Protein AF-A0A1H3SN19-F1 (afdb_monomer)

Nearest PDB structures (foldseek):
  5cyb-assembly1_A-2  TM=7.075E-01  e=1.329E+00  Streptococcus pneumoniae
  3ge2-assembly1_A-2  TM=7.056E-01  e=1.409E+00  Streptococcus pneumoniae TIGR4
  6man-assembly1_A  TM=3.887E-01  e=1.329E+00  Rickettsia bellii RML369-C
  6man-assembly1_B  TM=3.877E-01  e=1.495E+00  Rickettsia bellii RML369-C
  7azl-assembly2_B  TM=3.719E-01  e=8.286E+00  Escherichia coli 2-427-07_S4_C3

Radius of gyration: 12.02 Å; Cα contacts (8 Å, |Δi|>4): 136; chains: 1; bounding box: 25×26×32 Å

Mean predicted aligned error: 6.19 Å

Foldseek 3Di:
DAPPVPPPDPQWDWDDQPNWTWTWGDDQFKIWIWTPQDPPDIDIFIFGHPGCVVPRVVVSSVVVNVVSVVDVSD

Secondary structure (DSSP, 8-state):
--SSTT---TT-EEEEETTEEEEEEE-SSEEEEEEE-SSS-EEEEEEE-SSSSS-HHHHHHHHHHHHHHH-TT-

Sequence (74 aa):
MQKFADARKSSVQMIDISGYPTAQVGNKTNCLLALDVSDQGSLYVNTVAPSGNPNPCDLSKQFAEAALKNLPNA

Structure (mmCIF, N/CA/C/O backbone):
data_AF-A0A1H3SN19-F1
#
_entry.id   AF-A0A1H3SN19-F1
#
loop_
_atom_site.group_PDB
_atom_site.id
_atom_site.type_symbol
_atom_site.label_atom_id
_atom_site.label_alt_id
_atom_site.label_comp_id
_atom_site.label_asym_id
_atom_site.label_entity_id
_atom_site.label_seq_id
_atom_site.pdbx_PDB_ins_code
_atom_site.Cartn_x
_atom_site.Cartn_y
_atom_site.Cartn_z
_atom_site.occupancy
_atom_site.B_iso_or_equiv
_atom_site.auth_seq_id
_atom_site.auth_comp_id
_atom_site.auth_asym_id
_atom_site.auth_atom_id
_atom_site.pdbx_PDB_model_num
ATOM 1 N N . MET A 1 1 ? -7.198 -4.087 14.857 1.00 48.72 1 MET A N 1
ATOM 2 C CA . MET A 1 1 ? -6.693 -5.480 14.6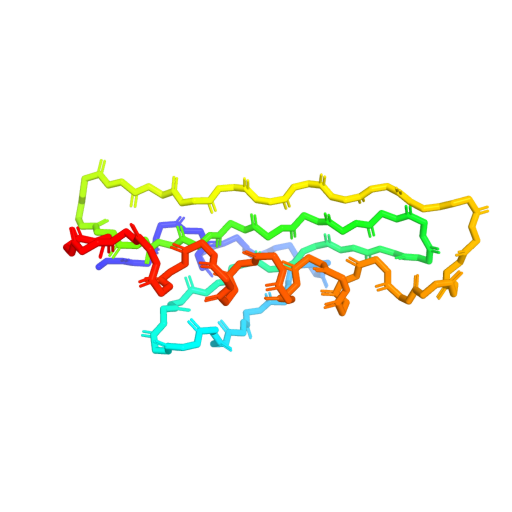88 1.00 48.72 1 MET A CA 1
ATOM 3 C C . MET A 1 1 ? -5.757 -5.526 13.483 1.00 48.72 1 MET A C 1
ATOM 5 O O . MET A 1 1 ? -5.982 -4.742 12.579 1.00 48.72 1 MET A O 1
ATOM 9 N N . GLN A 1 2 ? -4.743 -6.402 13.457 1.00 58.22 2 GLN A N 1
ATOM 10 C CA . GLN A 1 2 ? -3.741 -6.495 12.378 1.00 58.22 2 GLN A CA 1
ATOM 11 C C . G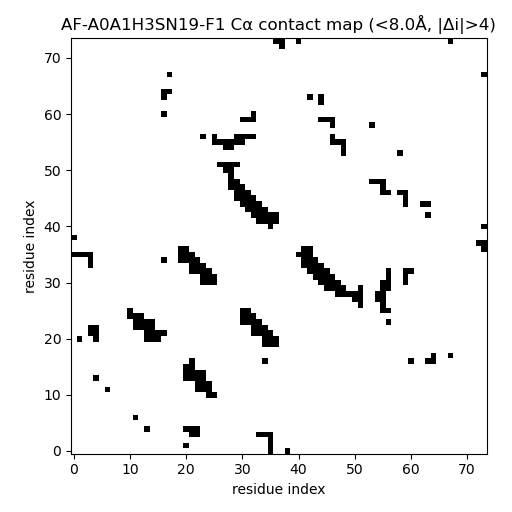LN A 1 2 ? -3.877 -7.849 11.659 1.00 58.22 2 GLN A C 1
ATOM 13 O O . GLN A 1 2 ? -3.239 -8.828 12.035 1.00 58.22 2 GLN A O 1
ATOM 18 N N . LYS A 1 3 ? -4.777 -7.947 10.675 1.00 61.97 3 LYS A N 1
ATOM 19 C CA . LYS A 1 3 ? -5.120 -9.237 10.039 1.00 61.97 3 LYS A CA 1
ATOM 20 C C . LYS A 1 3 ? -4.154 -9.608 8.913 1.00 61.97 3 LYS A C 1
ATOM 22 O O . LYS A 1 3 ? -3.924 -10.793 8.684 1.00 61.97 3 LYS A O 1
ATOM 27 N N . PHE A 1 4 ? -3.536 -8.623 8.258 1.00 59.34 4 PHE A N 1
ATOM 28 C CA . PHE A 1 4 ? -2.518 -8.869 7.223 1.00 59.34 4 PHE A CA 1
ATOM 29 C C . PHE A 1 4 ? -1.081 -8.884 7.751 1.00 59.34 4 PHE A C 1
ATOM 31 O O . PHE A 1 4 ? -0.190 -9.392 7.071 1.00 59.34 4 PHE A O 1
ATOM 38 N N . ALA A 1 5 ? -0.852 -8.378 8.968 1.00 52.88 5 ALA A N 1
ATOM 39 C CA . ALA A 1 5 ? 0.487 -8.266 9.547 1.00 52.88 5 ALA A CA 1
ATOM 40 C C . ALA A 1 5 ? 1.102 -9.573 10.041 1.00 52.88 5 ALA A C 1
ATOM 42 O O . ALA A 1 5 ? 2.316 -9.652 10.209 1.00 52.88 5 ALA A O 1
ATOM 43 N N . ASP A 1 6 ? 0.285 -10.607 10.228 1.00 51.66 6 ASP A N 1
ATOM 44 C CA . ASP A 1 6 ? 0.751 -11.928 10.655 1.00 51.66 6 ASP A CA 1
ATOM 45 C C . ASP A 1 6 ? 1.284 -12.799 9.500 1.00 51.66 6 ASP A C 1
ATOM 47 O O . ASP A 1 6 ? 1.684 -13.951 9.701 1.00 51.66 6 ASP A O 1
ATOM 51 N N . ALA A 1 7 ? 1.352 -12.273 8.272 1.00 53.41 7 ALA A N 1
ATOM 52 C CA . ALA A 1 7 ? 1.902 -12.992 7.129 1.00 53.41 7 ALA A CA 1
ATOM 53 C C . ALA A 1 7 ? 3.441 -13.069 7.199 1.00 53.41 7 ALA A C 1
ATOM 55 O O . ALA A 1 7 ? 4.152 -12.327 6.528 1.00 53.41 7 ALA A O 1
ATOM 56 N N . ARG A 1 8 ? 3.963 -14.030 7.976 1.00 49.41 8 ARG A N 1
ATOM 57 C CA . ARG A 1 8 ? 5.388 -14.422 8.090 1.00 49.41 8 ARG A CA 1
ATOM 58 C C . ARG A 1 8 ? 5.977 -15.016 6.792 1.00 49.41 8 ARG A C 1
ATOM 60 O O . ARG A 1 8 ? 6.614 -16.068 6.816 1.00 49.41 8 ARG A O 1
ATOM 67 N N . LYS A 1 9 ? 5.762 -14.385 5.638 1.00 57.66 9 LYS A N 1
ATOM 68 C CA . LYS A 1 9 ? 6.491 -14.684 4.397 1.00 57.66 9 LYS A CA 1
ATOM 69 C C . LYS A 1 9 ? 7.566 -13.617 4.217 1.00 57.66 9 LYS A C 1
ATOM 71 O O . LYS A 1 9 ? 7.277 -12.435 4.330 1.00 57.66 9 LYS A O 1
ATOM 76 N N . SER A 1 10 ? 8.794 -14.031 3.905 1.00 62.16 10 SER A N 1
ATOM 77 C CA . SER A 1 10 ? 9.977 -13.159 3.769 1.00 62.16 10 SER A CA 1
ATOM 78 C C . SER A 1 10 ? 9.829 -12.004 2.766 1.00 62.16 10 SER A C 1
ATOM 80 O O . SER A 1 10 ? 10.641 -11.085 2.771 1.00 62.16 10 SER A O 1
ATOM 82 N N . SER A 1 11 ? 8.808 -12.044 1.908 1.00 75.25 11 SER A N 1
ATOM 83 C CA . SER A 1 11 ? 8.502 -11.027 0.903 1.00 75.25 11 SER A CA 1
ATOM 84 C C . SER A 1 11 ? 7.469 -9.981 1.340 1.00 75.25 11 SER A C 1
ATOM 86 O O . SER A 1 11 ? 7.196 -9.069 0.564 1.00 75.25 11 SER A O 1
ATOM 88 N N . VAL A 1 12 ? 6.852 -10.128 2.520 1.00 85.81 12 VAL A N 1
ATOM 89 C CA . VAL A 1 12 ? 5.864 -9.174 3.048 1.00 85.81 12 VAL A CA 1
ATOM 90 C C . VAL A 1 12 ? 6.576 -8.167 3.942 1.00 85.81 12 VAL A C 1
ATOM 92 O O . VAL A 1 12 ? 7.235 -8.541 4.910 1.00 85.81 12 VAL A O 1
ATOM 95 N N . GLN A 1 13 ? 6.440 -6.886 3.618 1.00 89.75 13 GLN A N 1
ATOM 96 C CA . GLN A 1 13 ? 6.925 -5.781 4.437 1.00 89.75 13 GLN A CA 1
ATOM 97 C C . GLN A 1 13 ? 5.750 -5.132 5.156 1.00 89.75 13 GLN A C 1
ATOM 99 O O . GLN A 1 13 ? 4.748 -4.796 4.529 1.00 89.75 13 GLN A O 1
ATOM 104 N N . MET A 1 14 ? 5.887 -4.931 6.463 1.00 90.44 14 MET A N 1
ATOM 105 C CA . MET A 1 14 ? 4.912 -4.177 7.242 1.00 90.44 14 MET A CA 1
ATOM 106 C C . MET A 1 14 ? 5.313 -2.711 7.277 1.00 90.44 14 MET A C 1
ATOM 108 O O . MET A 1 14 ? 6.415 -2.383 7.714 1.00 90.44 14 MET A O 1
ATOM 112 N N . ILE A 1 15 ? 4.421 -1.847 6.805 1.00 92.62 15 ILE A N 1
ATOM 113 C CA . ILE A 1 15 ? 4.606 -0.396 6.772 1.00 92.62 15 ILE A CA 1
ATOM 114 C C . ILE A 1 15 ? 3.385 0.309 7.368 1.00 92.62 15 ILE A C 1
ATOM 116 O O . ILE A 1 15 ? 2.332 -0.300 7.567 1.00 92.62 15 ILE A O 1
ATOM 120 N N . ASP A 1 16 ? 3.537 1.602 7.636 1.00 91.56 16 ASP A N 1
ATOM 121 C CA . AS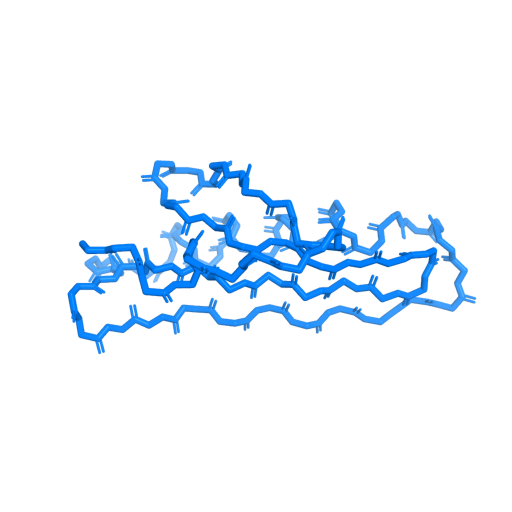P A 1 16 ? 2.442 2.496 8.007 1.00 91.56 16 ASP A CA 1
ATOM 122 C C . ASP A 1 16 ? 2.112 3.427 6.833 1.00 91.56 16 ASP A C 1
ATOM 124 O O . ASP A 1 16 ? 3.015 4.008 6.214 1.00 91.56 16 ASP A O 1
ATOM 128 N N . ILE A 1 17 ? 0.821 3.557 6.518 1.00 92.25 17 ILE A N 1
ATOM 129 C CA . ILE A 1 17 ? 0.315 4.550 5.568 1.00 92.25 17 ILE A CA 1
ATOM 130 C C . ILE A 1 17 ? -0.788 5.343 6.264 1.00 92.25 17 ILE A C 1
ATOM 132 O O . ILE A 1 17 ? -1.881 4.837 6.497 1.00 92.25 17 ILE A O 1
ATOM 136 N N . SER A 1 18 ? -0.487 6.602 6.591 1.00 89.88 18 SER A N 1
ATOM 137 C CA . SER A 1 18 ? -1.422 7.528 7.246 1.00 89.88 18 SER A CA 1
ATOM 138 C C . SER A 1 18 ? -2.008 6.998 8.567 1.00 89.88 18 SER A C 1
ATOM 140 O O . SER A 1 18 ? -3.165 7.275 8.870 1.00 89.88 18 SER A O 1
ATOM 142 N N . GLY A 1 19 ? -1.222 6.257 9.355 1.00 88.19 19 GLY A N 1
ATOM 143 C CA . GLY A 1 19 ? -1.657 5.674 10.629 1.00 88.19 19 GLY A CA 1
ATOM 144 C C . GLY A 1 19 ? -2.353 4.316 10.510 1.00 88.19 19 GLY A C 1
ATOM 145 O O . GLY A 1 19 ? -2.774 3.766 11.529 1.00 88.19 19 GLY A O 1
ATOM 146 N N . TYR A 1 20 ? -2.481 3.772 9.294 1.00 88.56 20 TYR A N 1
ATOM 147 C CA . TYR A 1 20 ? -3.086 2.467 9.049 1.00 88.56 20 TYR A CA 1
ATOM 148 C C . TYR A 1 20 ? -2.017 1.387 8.808 1.00 88.56 20 TYR A C 1
ATOM 150 O O . TYR A 1 20 ? -1.193 1.515 7.886 1.00 88.56 20 TYR A O 1
ATOM 158 N N . PRO A 1 21 ? -2.041 0.283 9.582 1.00 89.56 21 PRO A N 1
ATOM 159 C CA . PRO A 1 21 ? -1.165 -0.857 9.359 1.00 89.56 21 PRO A CA 1
ATOM 160 C C . PRO A 1 21 ? -1.346 -1.435 7.958 1.00 89.56 21 PRO A C 1
ATOM 162 O O . PRO A 1 21 ? -2.454 -1.790 7.552 1.00 89.56 21 PRO A O 1
ATOM 165 N N . THR A 1 22 ? -0.240 -1.564 7.231 1.00 92.62 22 THR A N 1
ATOM 166 C CA . THR A 1 22 ? -0.261 -1.964 5.825 1.00 92.62 22 THR A CA 1
ATOM 167 C C . THR A 1 22 ? 0.726 -3.090 5.559 1.00 92.62 22 THR A C 1
ATOM 169 O O . THR A 1 22 ? 1.920 -2.963 5.837 1.00 92.62 22 THR A O 1
ATOM 172 N N . ALA A 1 23 ? 0.243 -4.179 4.966 1.00 93.25 23 ALA A N 1
ATOM 173 C CA . ALA A 1 23 ? 1.096 -5.202 4.381 1.00 93.25 23 ALA A CA 1
ATOM 174 C C . ALA A 1 23 ? 1.426 -4.830 2.932 1.00 93.25 23 ALA A C 1
ATOM 176 O O . ALA A 1 23 ? 0.529 -4.619 2.115 1.00 93.25 23 ALA A O 1
ATOM 177 N N . GLN A 1 24 ? 2.715 -4.775 2.615 1.00 93.62 24 GLN A N 1
ATOM 178 C CA . GLN A 1 24 ? 3.244 -4.473 1.292 1.00 93.62 24 GLN A CA 1
ATOM 179 C C . GLN A 1 24 ? 3.951 -5.698 0.709 1.00 93.62 24 GLN A C 1
ATOM 181 O O . GLN A 1 24 ? 4.829 -6.286 1.343 1.00 93.62 24 GLN A O 1
ATOM 186 N N . VAL A 1 25 ? 3.618 -6.047 -0.532 1.00 92.88 25 VAL A N 1
ATOM 187 C CA . VAL A 1 25 ? 4.341 -7.045 -1.332 1.00 92.88 25 VAL A CA 1
ATOM 188 C C . VAL A 1 25 ? 4.516 -6.487 -2.731 1.00 92.88 25 VAL A C 1
ATOM 190 O O . VAL A 1 25 ? 3.537 -6.144 -3.382 1.00 92.88 25 VAL A O 1
ATOM 193 N N . GLY A 1 26 ? 5.743 -6.424 -3.233 1.00 90.75 26 GLY A N 1
ATOM 194 C CA . GLY A 1 26 ? 5.971 -5.879 -4.564 1.00 90.75 26 GLY A CA 1
ATOM 195 C C . GLY A 1 26 ? 7.338 -6.203 -5.133 1.00 90.75 26 GLY A C 1
ATOM 196 O O . GLY A 1 26 ? 8.230 -6.711 -4.451 1.00 90.75 26 GLY A O 1
ATOM 197 N N . ASN A 1 27 ? 7.482 -5.910 -6.417 1.00 89.62 27 ASN A N 1
ATOM 198 C CA . ASN A 1 27 ? 8.729 -5.995 -7.160 1.00 89.62 27 ASN A CA 1
ATOM 199 C C . ASN A 1 27 ? 8.848 -4.799 -8.126 1.00 89.62 27 ASN A C 1
ATOM 201 O O . ASN A 1 27 ? 8.124 -3.814 -8.027 1.00 89.62 27 ASN A O 1
ATOM 205 N N . LYS A 1 28 ? 9.767 -4.876 -9.095 1.00 89.75 28 LYS A N 1
ATOM 206 C CA . LYS A 1 28 ? 10.003 -3.803 -10.076 1.00 89.75 28 LYS A CA 1
ATOM 207 C C . LYS A 1 28 ? 8.842 -3.550 -11.050 1.00 89.75 28 LYS A C 1
ATOM 209 O O . LYS A 1 28 ? 8.963 -2.669 -11.879 1.00 89.75 28 LYS A O 1
ATOM 214 N N . THR A 1 29 ? 7.770 -4.327 -11.036 1.00 91.69 29 THR A N 1
ATOM 215 C CA . THR A 1 29 ? 6.672 -4.228 -12.020 1.00 91.69 29 THR A CA 1
ATOM 216 C C . THR A 1 29 ? 5.291 -4.268 -11.387 1.00 91.69 29 THR A C 1
ATOM 218 O O . THR A 1 29 ? 4.318 -3.891 -12.032 1.00 91.69 29 THR A O 1
ATOM 221 N N . ASN A 1 30 ? 5.186 -4.688 -10.125 1.00 92.69 30 ASN A N 1
ATOM 222 C CA . ASN A 1 30 ? 3.926 -4.708 -9.404 1.00 92.69 30 ASN A CA 1
ATOM 223 C C . ASN A 1 30 ? 4.097 -4.337 -7.932 1.00 92.69 30 ASN A C 1
ATOM 225 O O . ASN A 1 30 ? 5.181 -4.464 -7.361 1.00 92.69 30 ASN A O 1
ATOM 229 N N . CYS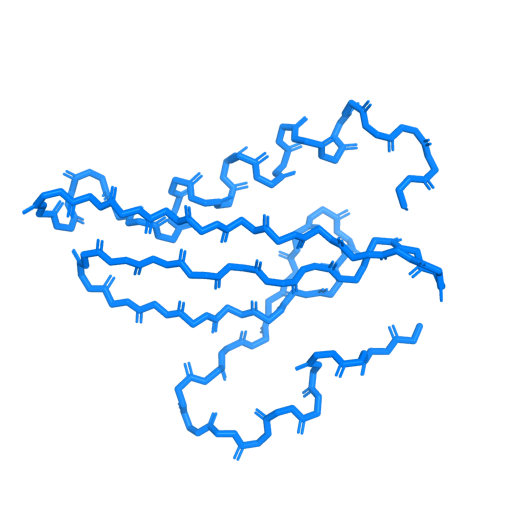 A 1 31 ? 3.011 -3.885 -7.320 1.00 94.56 31 CYS A N 1
ATOM 230 C CA . CYS A 1 31 ? 2.919 -3.774 -5.877 1.00 94.56 31 CYS A CA 1
ATOM 231 C C . CYS A 1 31 ? 1.484 -3.987 -5.419 1.00 94.56 31 CYS A C 1
ATOM 233 O O . CYS A 1 31 ? 0.545 -3.463 -6.017 1.00 94.56 31 CYS A O 1
ATOM 235 N N . LEU A 1 32 ? 1.347 -4.751 -4.346 1.00 95.56 32 LEU A N 1
ATOM 236 C CA . LEU A 1 32 ? 0.121 -4.967 -3.613 1.00 95.56 32 LEU A CA 1
ATOM 237 C C . LEU A 1 32 ? 0.271 -4.330 -2.233 1.00 95.56 32 LEU A C 1
ATOM 239 O O . LEU A 1 32 ? 1.215 -4.644 -1.502 1.00 95.56 32 LEU A O 1
ATOM 243 N N . LEU A 1 33 ? -0.693 -3.492 -1.876 1.00 95.75 33 LEU A N 1
ATOM 244 C CA . LEU A 1 33 ? -0.912 -3.018 -0.518 1.00 95.75 33 LEU A CA 1
ATOM 245 C C . LEU A 1 33 ? -2.229 -3.589 -0.001 1.00 95.75 33 LEU A C 1
ATOM 247 O O . LEU A 1 33 ? -3.245 -3.527 -0.695 1.00 95.75 33 LEU A O 1
ATOM 251 N N . ALA A 1 34 ? -2.205 -4.115 1.218 1.00 94.31 34 ALA A N 1
ATOM 252 C CA . ALA A 1 34 ? -3.391 -4.461 1.987 1.00 94.31 34 ALA A CA 1
ATOM 253 C C . ALA A 1 34 ? -3.372 -3.640 3.277 1.00 94.31 34 ALA A C 1
ATOM 255 O O . ALA A 1 34 ? -2.505 -3.848 4.129 1.00 94.31 34 ALA A O 1
ATOM 256 N N . LEU A 1 35 ? -4.290 -2.683 3.379 1.00 92.31 35 LEU A N 1
ATOM 257 C CA . LEU A 1 35 ? -4.432 -1.786 4.516 1.00 92.31 35 LEU A CA 1
ATOM 258 C C . LEU A 1 35 ? -5.637 -2.232 5.336 1.00 92.31 35 LEU A C 1
ATOM 260 O O . LEU A 1 35 ? -6.741 -2.348 4.800 1.00 92.31 35 LEU A O 1
ATOM 264 N N . ASP A 1 36 ? -5.433 -2.450 6.629 1.00 87.38 36 ASP A N 1
ATOM 265 C CA . ASP A 1 36 ? -6.538 -2.594 7.573 1.00 87.38 36 ASP A CA 1
ATOM 266 C C . ASP A 1 36 ? -7.042 -1.189 7.903 1.00 87.38 36 ASP A C 1
ATOM 268 O O . ASP A 1 36 ? -6.388 -0.471 8.658 1.00 87.38 36 ASP A O 1
ATOM 272 N N . VAL A 1 37 ? -8.159 -0.781 7.292 1.00 86.94 37 VAL A N 1
ATOM 273 C CA . VAL A 1 37 ? -8.705 0.567 7.485 1.00 86.94 37 VAL A CA 1
ATOM 274 C C . VAL A 1 37 ? -9.674 0.597 8.668 1.00 86.94 37 VAL A C 1
ATOM 276 O O . VAL A 1 37 ? -9.541 1.436 9.542 1.00 86.94 37 VAL A O 1
ATOM 279 N N . SER A 1 38 ? -10.532 -0.408 8.836 1.00 82.88 38 SER A N 1
ATOM 280 C CA . SER A 1 38 ? -11.419 -0.513 10.006 1.00 82.88 38 SER A CA 1
ATOM 281 C C . SER A 1 38 ? -11.447 -1.928 10.544 1.00 82.88 38 SER A C 1
ATOM 283 O O . SER A 1 38 ? -10.959 -2.878 9.934 1.00 82.88 38 SER A O 1
ATOM 285 N N . ASP A 1 39 ? -12.111 -2.107 11.685 1.00 75.19 39 ASP A N 1
ATOM 286 C CA . ASP A 1 39 ? -12.364 -3.436 12.242 1.00 75.19 39 ASP A CA 1
ATOM 287 C C . ASP A 1 39 ? -13.182 -4.344 11.297 1.00 75.19 39 ASP A C 1
ATOM 289 O O . ASP A 1 39 ? -13.152 -5.573 11.441 1.00 75.19 39 ASP A O 1
ATOM 293 N N . GLN A 1 40 ? -13.885 -3.757 10.318 1.00 77.56 40 GLN A N 1
ATOM 294 C CA . GLN A 1 40 ? -14.766 -4.453 9.374 1.00 77.56 40 GLN A CA 1
ATOM 295 C C . GLN A 1 40 ? -14.344 -4.331 7.902 1.00 77.56 40 GLN A C 1
ATOM 297 O O . GLN A 1 40 ? -14.967 -4.970 7.054 1.00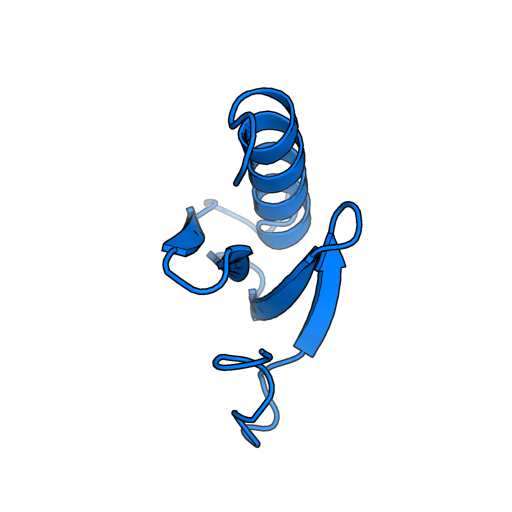 77.56 40 GLN A O 1
ATOM 302 N N . GLY A 1 41 ? -13.310 -3.549 7.586 1.00 81.69 41 GLY A N 1
ATOM 303 C CA . GLY A 1 41 ? -12.964 -3.208 6.211 1.00 81.69 41 GLY A CA 1
ATOM 304 C C . GLY A 1 41 ? -11.465 -3.111 5.972 1.00 81.69 41 GLY A C 1
ATOM 305 O O . GLY A 1 41 ? -10.697 -2.668 6.825 1.00 81.69 41 GLY A O 1
ATOM 306 N N . SER A 1 42 ? -11.057 -3.503 4.769 1.00 89.00 42 SER A N 1
ATOM 307 C CA . SER A 1 42 ? -9.668 -3.429 4.327 1.00 89.00 42 SER A CA 1
ATOM 308 C C . SER A 1 42 ? -9.609 -2.833 2.927 1.00 89.00 42 SER A C 1
ATOM 310 O O . SER A 1 42 ? -10.440 -3.150 2.073 1.00 89.00 42 SER A O 1
ATOM 312 N N . LEU A 1 43 ? -8.619 -1.978 2.687 1.00 91.00 43 LEU A N 1
ATOM 313 C CA . LEU A 1 43 ? -8.349 -1.400 1.378 1.00 91.00 43 LEU A CA 1
ATOM 314 C C . LEU A 1 43 ? -7.236 -2.196 0.696 1.00 91.00 43 LEU A C 1
ATOM 316 O O . LEU A 1 43 ? -6.144 -2.349 1.239 1.00 91.00 43 LEU A O 1
ATOM 320 N N . TYR A 1 44 ? -7.509 -2.658 -0.522 1.00 93.25 44 TYR A N 1
ATOM 321 C CA . TYR A 1 44 ? -6.523 -3.318 -1.367 1.00 93.25 44 TYR A CA 1
ATOM 322 C C . TYR A 1 44 ? -6.162 -2.434 -2.551 1.00 93.25 44 TYR A C 1
ATOM 324 O O . TYR A 1 44 ? -7.030 -2.054 -3.337 1.00 93.25 44 TYR A O 1
ATOM 332 N N . VAL A 1 45 ? -4.871 -2.156 -2.705 1.00 95.25 45 VAL A N 1
ATOM 333 C CA . VAL A 1 45 ? -4.332 -1.427 -3.856 1.00 95.25 45 VAL A CA 1
ATOM 334 C C . VAL A 1 45 ? -3.390 -2.357 -4.599 1.00 95.25 45 VAL A C 1
ATOM 336 O O . VAL A 1 45 ? -2.392 -2.803 -4.041 1.00 95.25 45 VAL A O 1
ATOM 339 N N . ASN A 1 46 ? -3.714 -2.664 -5.853 1.00 94.69 46 ASN A N 1
ATOM 340 C CA . ASN A 1 46 ? -2.876 -3.474 -6.730 1.00 94.69 46 ASN A CA 1
ATOM 341 C C . ASN A 1 46 ? -2.450 -2.632 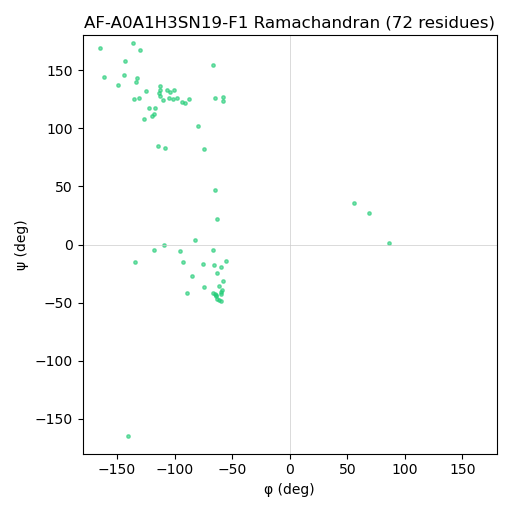-7.932 1.00 94.69 46 ASN A C 1
ATOM 343 O O . ASN A 1 46 ? -3.280 -2.282 -8.771 1.00 94.69 46 ASN A O 1
ATOM 347 N N . THR A 1 47 ? -1.162 -2.330 -8.018 1.00 93.81 47 THR A N 1
ATOM 348 C CA . THR A 1 47 ? -0.588 -1.525 -9.096 1.00 93.81 47 THR A CA 1
ATOM 349 C C . THR A 1 47 ? 0.320 -2.385 -9.956 1.00 93.81 47 THR A C 1
ATOM 351 O O . THR A 1 47 ? 1.149 -3.134 -9.440 1.00 93.81 47 THR A O 1
ATOM 354 N N . VAL A 1 48 ? 0.208 -2.228 -11.274 1.00 92.25 48 VAL A N 1
ATOM 355 C CA . VAL A 1 48 ? 1.098 -2.838 -12.269 1.00 92.25 48 VAL A CA 1
ATOM 356 C C . VAL A 1 48 ? 1.669 -1.725 -13.145 1.00 92.25 48 VAL A C 1
ATOM 358 O O . VAL A 1 48 ? 0.912 -0.882 -13.621 1.00 92.25 48 VAL A O 1
ATOM 361 N N . ALA A 1 49 ? 2.988 -1.714 -13.361 1.00 88.19 49 ALA A N 1
ATOM 362 C CA . ALA A 1 49 ? 3.668 -0.731 -14.207 1.00 88.19 49 ALA A CA 1
ATOM 363 C C . ALA A 1 49 ? 4.663 -1.401 -15.188 1.00 88.19 49 ALA A C 1
ATOM 365 O O . ALA A 1 49 ? 5.335 -2.360 -14.798 1.00 88.19 49 ALA A O 1
ATOM 366 N N . PRO A 1 50 ? 4.804 -0.903 -16.440 1.00 78.00 50 PRO A N 1
ATOM 367 C CA . PRO A 1 50 ? 5.588 -1.558 -17.508 1.00 78.00 50 PRO A CA 1
ATOM 368 C C . PRO A 1 50 ? 7.105 -1.651 -17.266 1.00 78.00 50 PRO A C 1
ATOM 370 O O . PRO A 1 50 ? 7.806 -2.435 -17.896 1.00 78.00 50 PRO A O 1
ATOM 373 N N . SER A 1 51 ? 7.626 -0.853 -16.347 1.00 69.31 51 SER A N 1
ATOM 374 C CA . SER A 1 51 ? 9.012 -0.844 -15.882 1.00 69.31 51 SER A CA 1
ATOM 375 C C . SER A 1 51 ? 8.990 -0.114 -14.553 1.00 69.31 51 SER A C 1
ATOM 377 O O . SER A 1 51 ? 8.218 0.830 -14.450 1.00 69.31 51 SER A O 1
ATOM 379 N N . GLY A 1 52 ? 9.801 -0.497 -13.566 1.00 63.38 52 GLY A N 1
ATOM 380 C CA . GLY A 1 52 ? 9.734 0.002 -12.178 1.00 63.38 52 GLY A CA 1
ATOM 381 C C . GLY A 1 52 ? 9.987 1.489 -11.941 1.00 63.38 52 GLY A C 1
ATOM 382 O O . GLY A 1 52 ? 10.372 1.864 -10.839 1.00 63.38 52 GLY A O 1
ATOM 383 N N . ASN A 1 53 ? 9.808 2.309 -12.972 1.00 70.81 53 ASN A N 1
ATOM 384 C CA . ASN A 1 53 ? 9.674 3.741 -12.926 1.00 70.81 53 ASN A CA 1
ATOM 385 C C . ASN A 1 53 ? 8.320 4.172 -13.557 1.00 70.81 53 ASN A C 1
ATOM 387 O O . ASN A 1 53 ? 8.115 3.942 -14.753 1.00 70.81 53 ASN A O 1
ATOM 391 N N . PRO A 1 54 ? 7.413 4.794 -12.783 1.00 76.94 54 PRO A N 1
ATOM 392 C CA . PRO A 1 54 ? 7.547 5.022 -11.347 1.00 76.94 54 PRO A CA 1
ATOM 393 C C . PRO A 1 54 ? 7.520 3.694 -10.585 1.00 76.94 54 PRO A C 1
ATOM 395 O O . PRO A 1 54 ? 6.976 2.697 -11.065 1.00 76.94 54 PRO A O 1
ATOM 398 N N . ASN A 1 55 ? 8.131 3.668 -9.402 1.00 90.56 55 ASN A N 1
ATOM 399 C CA . ASN A 1 55 ? 8.108 2.486 -8.552 1.00 90.56 55 ASN A CA 1
ATOM 400 C C . ASN A 1 55 ? 6.639 2.116 -8.245 1.00 90.56 55 ASN A C 1
ATOM 402 O O . ASN A 1 55 ? 5.899 2.958 -7.726 1.00 90.56 55 ASN A O 1
ATOM 406 N N . PRO A 1 56 ? 6.190 0.882 -8.546 1.00 93.38 56 PRO A N 1
ATOM 407 C CA . PRO A 1 56 ? 4.802 0.483 -8.334 1.00 93.38 56 PRO A CA 1
ATOM 408 C C . PRO A 1 56 ? 4.328 0.621 -6.882 1.00 93.38 56 PRO A C 1
ATOM 410 O O . PRO A 1 56 ? 3.149 0.895 -6.655 1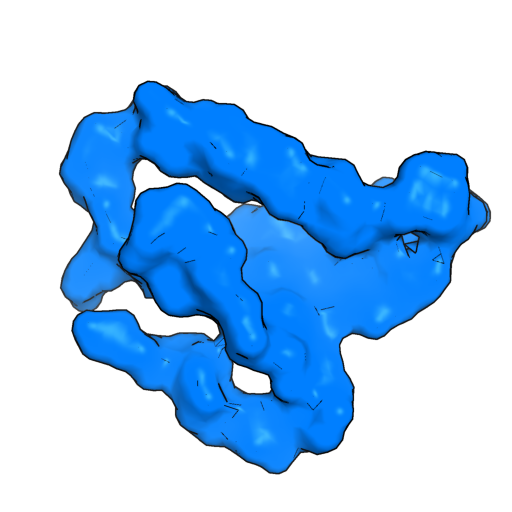.00 93.38 56 PRO A O 1
ATOM 413 N N . CYS A 1 57 ? 5.210 0.446 -5.893 1.00 93.50 57 CYS A N 1
ATOM 414 C CA . CYS A 1 57 ? 4.854 0.621 -4.484 1.00 93.50 57 CYS A CA 1
ATOM 415 C C . CYS A 1 57 ? 4.707 2.093 -4.103 1.00 93.50 57 CYS A C 1
ATOM 417 O O . CYS A 1 57 ? 3.776 2.425 -3.371 1.00 93.50 57 CYS A O 1
ATOM 419 N N . ASP A 1 58 ? 5.527 2.983 -4.664 1.00 93.81 58 ASP A N 1
ATOM 420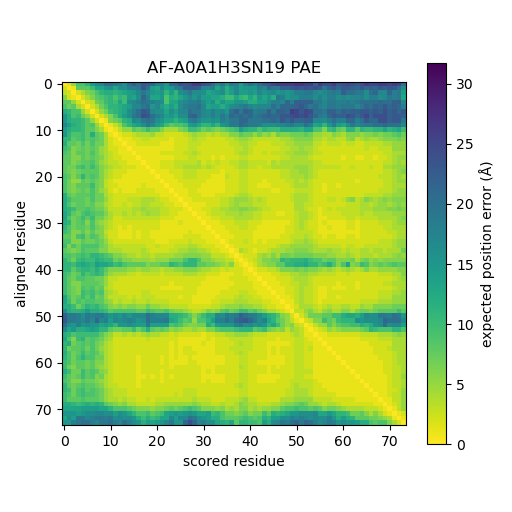 C CA . ASP A 1 58 ? 5.369 4.426 -4.450 1.00 93.81 58 ASP A CA 1
ATOM 421 C C . ASP A 1 58 ? 4.044 4.921 -5.048 1.00 93.81 58 ASP A C 1
ATOM 423 O O . ASP A 1 58 ? 3.302 5.652 -4.392 1.00 93.81 58 ASP A O 1
ATOM 427 N N . LEU A 1 59 ? 3.691 4.453 -6.253 1.00 94.06 59 LEU A N 1
ATOM 428 C CA . LEU A 1 59 ? 2.379 4.718 -6.857 1.00 94.06 59 LEU A CA 1
ATOM 429 C C . LEU A 1 59 ? 1.242 4.180 -5.989 1.00 94.06 59 LEU A C 1
ATOM 431 O O . LEU A 1 59 ? 0.292 4.902 -5.694 1.00 94.06 59 LEU A O 1
ATOM 435 N N . SER A 1 60 ? 1.348 2.925 -5.546 1.00 95.31 60 SER A N 1
ATOM 436 C CA . SER A 1 60 ? 0.321 2.305 -4.701 1.00 95.31 60 SER A CA 1
ATOM 437 C C . SER A 1 60 ? 0.118 3.088 -3.408 1.00 95.31 60 SER A C 1
ATOM 439 O O . SER A 1 60 ? -1.020 3.281 -2.986 1.00 95.31 60 SER A O 1
ATOM 441 N N . LYS A 1 61 ? 1.203 3.588 -2.805 1.00 95.44 61 LYS A N 1
ATOM 442 C CA . LYS A 1 61 ? 1.145 4.412 -1.598 1.00 95.44 61 LYS A CA 1
ATOM 443 C C . LYS A 1 61 ? 0.418 5.731 -1.850 1.00 95.44 61 LYS A C 1
ATOM 445 O O . LYS A 1 61 ? -0.459 6.079 -1.068 1.00 95.44 61 LYS A O 1
ATOM 450 N N . GLN A 1 62 ? 0.699 6.419 -2.957 1.00 94.50 62 GLN A N 1
ATOM 451 C CA . GLN A 1 62 ? -0.019 7.648 -3.323 1.00 94.50 62 GLN A CA 1
ATOM 452 C C . GLN A 1 62 ? -1.523 7.403 -3.506 1.00 94.50 62 GLN A C 1
ATOM 454 O O . GLN A 1 62 ? -2.341 8.186 -3.020 1.00 94.50 62 GLN A O 1
ATOM 459 N N . PHE A 1 63 ? -1.900 6.300 -4.162 1.00 94.19 63 PHE A N 1
ATOM 460 C CA . PHE A 1 63 ? -3.305 5.913 -4.304 1.00 94.19 63 PHE A CA 1
ATOM 461 C C . PHE A 1 63 ? -3.953 5.589 -2.957 1.00 94.19 63 PHE A C 1
ATOM 463 O O . PHE A 1 63 ? -5.070 6.038 -2.705 1.00 94.19 63 PHE A O 1
ATOM 470 N N . ALA A 1 64 ? -3.260 4.858 -2.083 1.00 94.62 64 ALA A N 1
ATOM 471 C CA . ALA A 1 64 ? -3.750 4.551 -0.744 1.00 94.62 64 ALA A CA 1
ATOM 472 C C . ALA A 1 64 ? -3.964 5.831 0.081 1.00 94.62 64 ALA A C 1
ATOM 474 O O . ALA A 1 64 ? -5.043 6.029 0.628 1.00 94.62 64 ALA A O 1
ATOM 475 N N . GLU A 1 65 ? -2.995 6.750 0.099 1.00 93.94 65 GLU A N 1
ATOM 476 C CA . GLU A 1 65 ? -3.112 8.040 0.793 1.00 93.94 65 GLU A CA 1
ATOM 477 C C . GLU A 1 65 ? -4.277 8.884 0.256 1.00 93.94 65 GLU A C 1
ATOM 479 O O . GLU A 1 65 ? -5.004 9.516 1.026 1.00 93.94 65 GLU A O 1
ATOM 484 N N . ALA A 1 66 ? -4.482 8.900 -1.063 1.00 93.75 66 ALA A N 1
ATOM 485 C CA . ALA A 1 66 ? -5.608 9.597 -1.675 1.00 93.75 66 ALA A CA 1
ATOM 486 C C . ALA A 1 66 ? -6.954 8.948 -1.316 1.00 93.75 66 ALA A C 1
ATOM 488 O O . ALA A 1 66 ? -7.913 9.662 -1.020 1.00 93.75 66 ALA A O 1
ATOM 489 N N . ALA A 1 67 ? -7.031 7.616 -1.308 1.00 91.88 67 ALA A N 1
ATOM 490 C CA . ALA A 1 67 ? -8.233 6.890 -0.913 1.00 91.88 67 ALA A CA 1
ATOM 491 C C . ALA A 1 67 ? -8.585 7.155 0.557 1.00 91.88 67 ALA A C 1
ATOM 493 O O . ALA A 1 67 ? -9.718 7.522 0.851 1.00 91.88 67 ALA A O 1
ATOM 494 N N . LEU A 1 68 ? -7.608 7.073 1.464 1.00 90.19 68 LEU A N 1
ATOM 495 C CA . LEU A 1 68 ? -7.803 7.302 2.900 1.00 90.19 68 LEU A CA 1
ATOM 496 C C . LEU A 1 68 ? -8.298 8.720 3.211 1.00 90.19 68 LEU A C 1
ATOM 498 O O . LEU A 1 68 ? -9.149 8.900 4.074 1.00 90.19 68 LEU A O 1
ATOM 502 N N . LYS A 1 69 ? -7.850 9.733 2.457 1.00 89.81 69 LYS A N 1
ATOM 503 C CA . LYS A 1 69 ? -8.380 11.105 2.579 1.00 89.81 69 LYS A CA 1
ATOM 504 C C . LYS A 1 69 ? -9.864 11.227 2.215 1.00 89.81 69 LYS A C 1
ATOM 506 O O . LYS A 1 69 ? -10.508 12.173 2.656 1.00 89.81 69 LYS A O 1
ATOM 511 N N . ASN A 1 70 ? -10.387 10.318 1.392 1.00 85.75 70 ASN A N 1
ATOM 512 C CA . ASN A 1 70 ? -11.751 10.366 0.858 1.00 85.75 70 ASN A CA 1
ATOM 513 C C . ASN A 1 70 ? -12.679 9.294 1.451 1.00 85.75 70 ASN A C 1
ATOM 515 O O . ASN A 1 70 ? -13.857 9.253 1.100 1.00 85.75 70 ASN A O 1
ATOM 519 N N . LEU A 1 71 ? -12.177 8.445 2.350 1.00 80.75 71 LEU A N 1
ATOM 520 C CA . LEU A 1 71 ? -12.950 7.429 3.055 1.00 80.75 71 LEU A CA 1
ATOM 521 C C . LEU A 1 71 ? -13.111 7.858 4.526 1.00 80.75 71 LEU A C 1
ATOM 523 O O . LEU A 1 71 ? -12.325 7.454 5.381 1.00 80.75 71 LEU A O 1
ATOM 527 N N . PRO A 1 72 ? -14.090 8.721 4.858 1.00 66.06 72 PRO A N 1
ATOM 528 C CA . PRO A 1 72 ? -14.349 9.071 6.247 1.00 66.06 72 PRO A CA 1
ATOM 529 C C . PRO A 1 72 ? -14.835 7.825 6.996 1.00 66.06 72 PRO A C 1
ATOM 531 O O . PRO A 1 72 ? -15.815 7.198 6.591 1.00 66.06 72 PRO A O 1
ATOM 534 N N . ASN A 1 73 ? -14.165 7.494 8.101 1.00 64.25 73 ASN A N 1
ATOM 535 C CA . ASN A 1 73 ? -14.358 6.258 8.874 1.00 64.25 73 ASN A CA 1
ATOM 536 C C . ASN A 1 73 ? -13.887 4.984 8.157 1.00 64.25 73 ASN A C 1
ATOM 538 O O . ASN A 1 73 ? -14.444 3.915 8.414 1.00 64.25 73 ASN A O 1
ATOM 542 N N . ALA A 1 74 ? -12.904 5.113 7.253 1.00 60.12 74 ALA A N 1
ATOM 543 C CA . ALA A 1 74 ? -12.148 3.965 6.772 1.00 60.12 74 ALA A CA 1
ATOM 544 C C . ALA A 1 74 ? -11.624 3.182 7.961 1.00 60.12 74 ALA A C 1
ATOM 546 O O . ALA A 1 74 ? -11.006 3.816 8.857 1.00 60.12 74 ALA A O 1
#

pLDDT: mean 83.41, std 13.82, range [48.72, 95.75]

Solvent-accessible surface area (backbone atoms only — not comparable to full-atom values): 4251 Å² total; per-residue (Å²): 127,72,85,59,70,74,56,90,46,98,67,52,43,81,46,74,57,97,87,27,58,24,29,34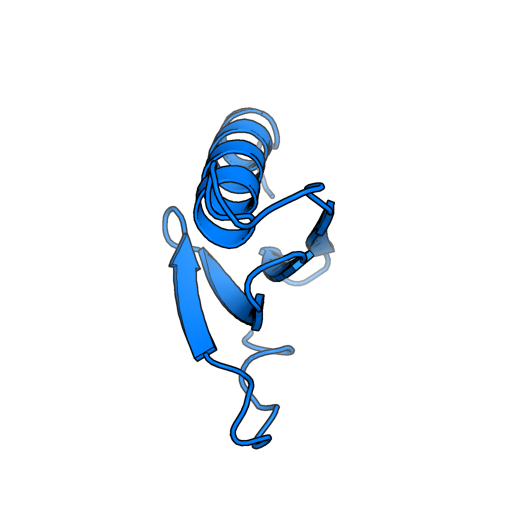,38,68,54,60,39,29,12,38,38,42,28,45,46,41,97,87,43,68,50,76,40,79,30,76,37,101,43,46,74,68,42,15,52,62,52,33,47,55,52,49,56,54,48,58,76,72,38,88,88,67

InterPro domains:
  IPR024520 Protein of unknown function DUF3558 [PF12079] (14-70)

Organism: NCBI:txid418495